Protein AF-U6DUI9-F1 (afdb_monomer_lite)

InterPro domains:
  IPR001461 Aspartic peptidase A1 [PTHR47966] (36-100)
  IPR001969 Aspartic peptidase, active site [PS00141] (89-100)
  IPR012848 Aspartic peptidase, N-terminal [PF07966] (19-45)
  IPR021109 Aspartic peptidase domain superfamily [G3DSA:2.40.70.10] (57-100)
  IPR021109 Aspartic peptidase domain superfamily [SSF50630] (1-100)
  IPR033121 Peptidase family A1 domain [PF00026] (73-100)
  IPR033121 Peptidase family A1 domain [PS51767] (74-100)

Secondary structure (DSSP, 8-state):
-HHHHHHHHHHHH---------EE---HHHHHHHTT-HHHHHHH----GGGGT-GGGS-SS-S-TTGGGTT--EEEEEEETTTTEEEEE---TT------

Structure (mmCIF, N/CA/C/O backbone):
data_AF-U6DUI9-F1
#
_entry.id   AF-U6DUI9-F1
#
loop_
_atom_site.group_PDB
_atom_site.id
_atom_site.type_symbol
_atom_site.label_atom_id
_atom_site.label_alt_id
_atom_site.label_comp_id
_atom_site.label_asym_id
_atom_site.label_entity_id
_atom_site.label_seq_id
_atom_site.pdbx_PDB_ins_code
_atom_site.Cartn_x
_atom_site.Cartn_y
_atom_site.Cartn_z
_atom_site.occupancy
_atom_site.B_iso_or_equiv
_atom_site.auth_seq_id
_atom_site.auth_comp_id
_atom_site.auth_asym_id
_atom_site.auth_atom_id
_atom_site.pdbx_PDB_model_num
ATOM 1 N N . MET A 1 1 ? -9.006 5.040 50.029 1.00 66.00 1 MET A N 1
ATOM 2 C CA . MET A 1 1 ? -7.935 5.683 49.227 1.00 66.00 1 MET A CA 1
ATOM 3 C C . MET A 1 1 ? -7.108 4.678 48.419 1.00 66.00 1 MET A C 1
ATOM 5 O O . MET A 1 1 ? -7.041 4.842 47.214 1.00 66.00 1 MET A O 1
ATOM 9 N N . LYS A 1 2 ? -6.551 3.606 49.009 1.00 77.00 2 LYS A N 1
ATOM 10 C CA . LYS A 1 2 ? -5.748 2.602 48.265 1.00 77.00 2 LYS A CA 1
ATOM 11 C C . LYS A 1 2 ? -6.514 1.861 47.153 1.00 77.00 2 LYS A C 1
ATOM 13 O O . LYS A 1 2 ? -5.980 1.671 46.073 1.00 77.00 2 LYS A O 1
ATOM 18 N N . TRP A 1 3 ? -7.778 1.515 47.394 1.00 85.44 3 TRP A N 1
ATOM 19 C CA . TRP A 1 3 ? -8.641 0.861 46.399 1.00 85.44 3 TRP A CA 1
ATOM 20 C C . TRP A 1 3 ? -8.938 1.742 45.180 1.00 85.44 3 TRP A C 1
ATOM 22 O O . TRP A 1 3 ? -8.938 1.250 44.061 1.00 85.44 3 TRP A O 1
ATOM 32 N N . LEU A 1 4 ? -9.113 3.052 45.386 1.00 89.25 4 LEU A N 1
ATOM 33 C CA . LEU A 1 4 ? -9.295 4.018 44.296 1.00 89.25 4 LEU A CA 1
ATOM 34 C C . LEU A 1 4 ? -8.046 4.103 43.411 1.00 89.25 4 LEU A C 1
ATOM 36 O O . LEU A 1 4 ? -8.179 4.115 42.196 1.00 89.25 4 LEU A O 1
ATOM 40 N N . LEU A 1 5 ? -6.852 4.087 44.018 1.00 90.81 5 LEU A N 1
ATOM 41 C CA . LEU A 1 5 ? -5.573 4.053 43.299 1.00 90.81 5 LEU A CA 1
ATOM 42 C C . LEU A 1 5 ? -5.405 2.761 42.480 1.00 90.81 5 LEU A C 1
ATOM 44 O O . LEU A 1 5 ? -4.853 2.774 41.386 1.00 90.81 5 LEU A O 1
ATOM 48 N N . LEU A 1 6 ? -5.869 1.634 43.020 1.00 90.06 6 LEU A N 1
ATOM 49 C CA . LEU A 1 6 ? -5.764 0.336 42.359 1.00 90.06 6 LEU A CA 1
ATOM 50 C C . LEU A 1 6 ? -6.717 0.242 41.157 1.00 90.06 6 LEU A C 1
ATOM 52 O O . LEU A 1 6 ? -6.322 -0.237 40.101 1.00 90.06 6 LEU A O 1
ATOM 56 N N . ILE A 1 7 ? -7.941 0.764 41.290 1.00 89.56 7 ILE A N 1
ATOM 57 C CA . ILE A 1 7 ? -8.922 0.828 40.196 1.00 89.56 7 ILE A CA 1
ATOM 58 C C . ILE A 1 7 ? -8.430 1.750 39.071 1.00 89.56 7 ILE A C 1
ATOM 60 O O . ILE A 1 7 ? -8.540 1.388 37.902 1.00 89.56 7 ILE A O 1
ATOM 64 N N . THR A 1 8 ? -7.841 2.907 39.395 1.00 86.25 8 THR A N 1
ATOM 65 C CA . THR A 1 8 ? -7.267 3.794 38.370 1.00 86.25 8 THR A CA 1
ATOM 66 C C . THR A 1 8 ? -6.064 3.170 37.667 1.00 86.25 8 THR A C 1
ATOM 68 O O . THR A 1 8 ? -5.948 3.310 36.455 1.00 86.25 8 THR A O 1
ATOM 71 N N . L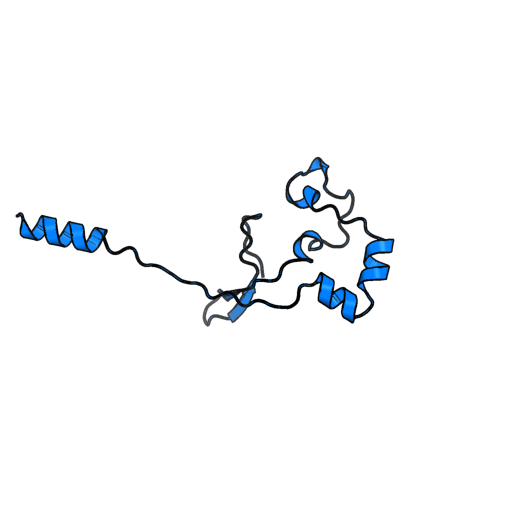EU A 1 9 ? -5.204 2.436 38.380 1.00 88.50 9 LEU A N 1
ATOM 72 C CA . LEU A 1 9 ? -4.094 1.691 37.773 1.00 88.50 9 LEU A CA 1
ATOM 73 C C . LEU A 1 9 ? -4.577 0.601 36.806 1.00 88.50 9 LEU A C 1
ATOM 75 O O . LEU A 1 9 ? -3.998 0.451 35.736 1.00 88.50 9 LEU A O 1
ATOM 79 N N . VAL A 1 10 ? -5.648 -0.122 37.148 1.00 87.75 10 VAL A N 1
ATOM 80 C CA . VAL A 1 10 ? -6.238 -1.147 36.269 1.00 87.75 10 VAL A CA 1
ATOM 81 C C . VAL A 1 10 ? -6.855 -0.512 35.023 1.00 87.75 10 VAL A C 1
ATOM 83 O O . VAL A 1 10 ? -6.562 -0.955 33.917 1.00 87.75 10 VAL A O 1
ATOM 86 N N . ALA A 1 11 ? -7.621 0.571 35.173 1.00 82.62 11 ALA A N 1
ATOM 87 C CA . ALA A 1 11 ? -8.200 1.287 34.035 1.00 82.62 11 ALA A CA 1
ATOM 88 C C . ALA A 1 11 ? -7.127 1.869 33.092 1.00 82.62 11 ALA A C 1
ATOM 90 O O . ALA A 1 11 ? -7.287 1.829 31.877 1.00 82.62 11 ALA A O 1
ATOM 91 N N . LEU A 1 12 ? -6.007 2.360 33.637 1.00 81.50 12 LEU A N 1
ATOM 92 C CA . LEU A 1 12 ? -4.852 2.817 32.852 1.00 81.50 12 LEU A CA 1
ATOM 93 C C . LEU A 1 12 ? -4.062 1.661 32.215 1.00 81.50 12 LEU A C 1
ATOM 95 O O . LEU A 1 12 ? -3.322 1.890 31.260 1.00 81.50 12 LEU A O 1
ATOM 99 N N . SER A 1 13 ? -4.196 0.436 32.736 1.00 84.69 13 SER A N 1
ATOM 100 C CA . SER A 1 13 ? -3.533 -0.757 32.192 1.00 84.69 13 SER A CA 1
ATOM 101 C C . SER A 1 13 ? -4.248 -1.355 30.981 1.00 84.69 13 SER A C 1
ATOM 103 O O . SER A 1 13 ? -3.654 -2.163 30.264 1.00 84.69 13 SER A O 1
ATOM 105 N N . GLU A 1 14 ? -5.500 -0.960 30.725 1.00 80.50 14 GLU A N 1
ATOM 106 C CA . GLU A 1 14 ? -6.264 -1.443 29.577 1.00 80.50 14 GLU A CA 1
ATOM 107 C C . GLU A 1 14 ? -5.749 -0.814 28.276 1.00 80.50 14 GLU A C 1
ATOM 109 O O . GLU A 1 14 ? -6.266 0.172 27.752 1.00 80.50 14 GLU A O 1
ATOM 114 N N . CYS A 1 15 ? -4.694 -1.411 27.725 1.00 74.06 15 CYS A N 1
ATOM 115 C CA . CYS A 1 15 ? -4.254 -1.133 26.368 1.00 74.06 15 CYS A CA 1
ATOM 116 C C . CYS A 1 15 ? -5.216 -1.827 25.396 1.00 74.06 15 CYS A C 1
ATOM 118 O O . CYS A 1 15 ? -5.170 -3.045 25.206 1.00 74.06 15 CYS A O 1
ATOM 120 N N . THR A 1 16 ? -6.113 -1.053 24.785 1.00 82.75 16 THR A N 1
ATOM 121 C CA . THR A 1 16 ? -6.993 -1.572 23.734 1.00 82.75 16 THR A CA 1
ATOM 122 C C . THR A 1 16 ? -6.158 -1.851 22.486 1.00 82.75 16 THR A C 1
ATOM 124 O O . THR A 1 16 ? -5.658 -0.932 21.840 1.00 82.75 16 THR A O 1
ATOM 127 N N . ILE A 1 17 ? -6.011 -3.126 22.125 1.00 87.69 17 ILE A N 1
ATOM 128 C CA . ILE A 1 17 ? -5.327 -3.524 20.891 1.00 87.69 17 ILE A CA 1
ATOM 129 C C . ILE A 1 17 ? -6.347 -3.535 19.752 1.00 87.69 17 ILE A C 1
ATOM 131 O O . ILE A 1 17 ? -7.163 -4.451 19.646 1.00 87.69 17 ILE A O 1
ATOM 135 N N . ILE A 1 18 ? -6.269 -2.543 18.867 1.00 91.62 18 ILE A N 1
ATOM 136 C CA . ILE A 1 18 ? -7.026 -2.535 17.611 1.00 91.62 18 ILE A CA 1
ATOM 137 C C . ILE A 1 18 ? -6.244 -3.347 16.577 1.00 91.62 18 ILE A C 1
ATOM 139 O O . ILE A 1 18 ? -5.076 -3.071 16.308 1.00 91.62 18 ILE A O 1
ATOM 143 N N . LYS A 1 19 ? -6.886 -4.366 15.999 1.00 94.69 19 LYS A N 1
ATOM 144 C CA . LYS A 1 19 ? -6.291 -5.217 14.962 1.00 94.69 19 LYS A CA 1
ATOM 145 C C . LYS A 1 19 ? -6.957 -4.939 13.626 1.00 94.69 19 LYS A C 1
ATOM 147 O O . LYS A 1 19 ? -8.178 -5.000 13.525 1.00 94.69 19 LYS A O 1
ATOM 152 N N . ILE A 1 20 ? -6.142 -4.705 12.606 1.00 96.56 20 ILE A N 1
ATOM 153 C CA . ILE A 1 20 ? -6.596 -4.579 11.223 1.00 96.56 20 ILE A CA 1
ATOM 154 C C . ILE A 1 20 ? -6.149 -5.841 10.479 1.00 96.56 20 ILE A C 1
ATOM 156 O O . ILE A 1 20 ? -4.942 -6.076 10.374 1.00 96.56 20 ILE A O 1
ATOM 160 N N . PRO A 1 21 ? -7.076 -6.693 10.006 1.00 97.50 21 PRO A N 1
ATOM 161 C CA . PRO A 1 21 ? -6.703 -7.872 9.242 1.00 97.50 21 PRO A CA 1
ATOM 162 C C . PRO A 1 21 ? -6.130 -7.454 7.886 1.00 97.50 21 PRO A C 1
ATOM 164 O O . PRO A 1 21 ? -6.713 -6.636 7.176 1.00 97.50 21 PRO A O 1
ATOM 167 N N . LEU A 1 22 ? -4.997 -8.052 7.517 1.00 98.56 22 LEU A N 1
ATOM 168 C CA . LEU A 1 22 ? -4.407 -7.899 6.193 1.00 98.56 22 LEU A CA 1
ATOM 169 C C . LEU A 1 22 ? -4.604 -9.181 5.394 1.00 98.56 22 LEU A C 1
ATOM 171 O O . LEU A 1 22 ? -4.393 -10.287 5.893 1.00 98.56 22 LEU A O 1
ATOM 175 N N . VAL A 1 23 ? -4.972 -9.019 4.130 1.00 98.44 23 VAL A N 1
ATOM 176 C CA . VAL A 1 23 ? -5.109 -10.112 3.175 1.00 98.44 23 VAL A CA 1
ATOM 177 C C . VAL A 1 23 ? -3.957 -10.031 2.190 1.00 98.44 23 VAL A C 1
ATOM 179 O O . VAL A 1 23 ? -3.736 -8.992 1.562 1.00 98.44 23 VAL A O 1
ATOM 182 N N . ARG A 1 24 ? -3.236 -11.145 2.034 1.00 98.31 24 ARG A N 1
ATOM 183 C CA . ARG A 1 24 ? -2.224 -11.272 0.987 1.00 98.31 24 ARG A CA 1
ATOM 184 C C . ARG A 1 24 ? -2.908 -11.503 -0.360 1.00 98.31 24 ARG A C 1
ATOM 186 O O . ARG A 1 24 ? -3.697 -12.434 -0.500 1.00 98.31 24 ARG A O 1
ATOM 193 N N . LYS A 1 25 ? -2.599 -10.670 -1.349 1.00 97.69 25 LYS A N 1
ATOM 194 C CA . LYS A 1 25 ? -3.094 -10.749 -2.728 1.00 97.69 25 LYS A CA 1
ATOM 195 C C . LYS A 1 25 ? -1.922 -10.740 -3.708 1.00 97.69 25 LYS A C 1
ATOM 197 O O . LYS A 1 25 ? -0.772 -10.496 -3.347 1.00 97.69 25 LYS A O 1
ATOM 202 N N . LYS A 1 26 ? -2.227 -11.027 -4.969 1.00 98.00 26 LYS A N 1
ATOM 203 C CA . LYS A 1 26 ? -1.269 -10.955 -6.068 1.00 98.00 26 LYS A CA 1
ATOM 204 C C . LYS A 1 26 ? -0.814 -9.504 -6.288 1.00 98.00 26 LYS A C 1
ATOM 206 O O . LYS A 1 26 ? -1.660 -8.617 -6.354 1.00 98.00 26 LYS A O 1
ATOM 211 N N . SER A 1 27 ? 0.496 -9.279 -6.419 1.00 98.25 27 SER A N 1
ATOM 212 C CA . SER A 1 27 ? 1.035 -7.940 -6.684 1.00 98.25 27 SER A CA 1
ATOM 213 C C . SER A 1 27 ? 0.697 -7.448 -8.091 1.00 98.25 27 SER A C 1
ATOM 215 O O . SER A 1 27 ? 0.506 -8.246 -9.015 1.00 98.25 27 SER A O 1
ATOM 217 N N . LEU A 1 28 ? 0.684 -6.126 -8.274 1.00 97.81 28 LEU A N 1
ATOM 218 C CA . LEU A 1 28 ? 0.454 -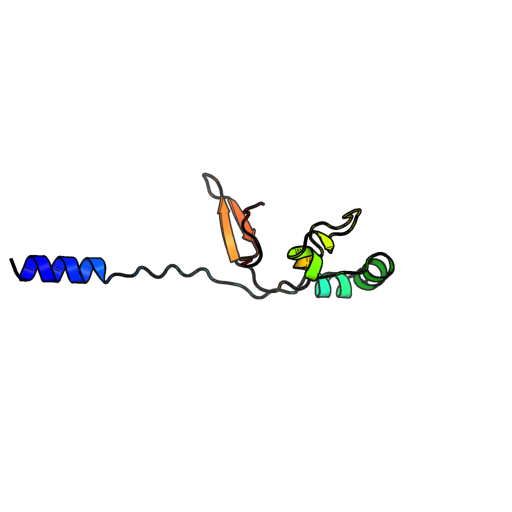5.499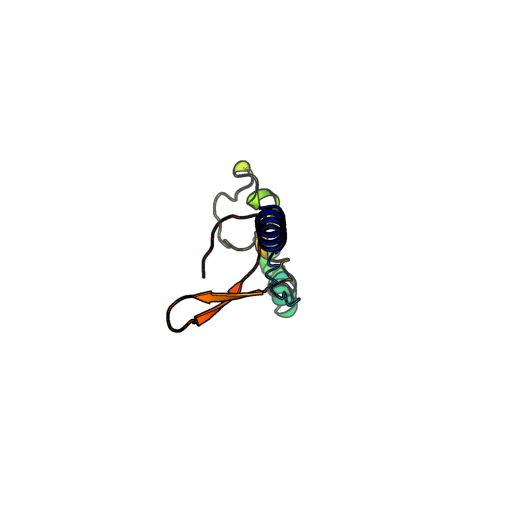 -9.576 1.00 97.81 28 LEU A CA 1
ATOM 219 C C . LEU A 1 28 ? 1.478 -5.974 -10.620 1.00 97.81 28 LEU A C 1
ATOM 221 O O . LEU A 1 28 ? 1.081 -6.291 -11.736 1.00 97.81 28 LEU A O 1
ATOM 225 N N . ARG A 1 29 ? 2.759 -6.143 -10.260 1.00 98.06 29 ARG A N 1
ATOM 226 C CA . ARG A 1 29 ? 3.791 -6.709 -11.149 1.00 98.06 29 ARG A CA 1
ATOM 227 C C . ARG A 1 29 ? 3.387 -8.079 -11.674 1.00 98.06 29 ARG A C 1
ATOM 229 O O . ARG A 1 29 ? 3.472 -8.325 -12.874 1.00 98.06 29 ARG A O 1
ATOM 236 N N . LYS A 1 30 ? 2.954 -8.980 -10.786 1.00 98.44 30 LYS A N 1
ATOM 237 C CA . LYS A 1 30 ? 2.536 -10.322 -11.198 1.00 98.44 30 LYS A CA 1
ATOM 238 C C . LYS A 1 30 ? 1.268 -10.250 -12.063 1.00 98.44 30 LYS A C 1
ATOM 240 O O . LYS A 1 30 ? 1.115 -11.045 -12.977 1.00 98.44 30 LYS A O 1
ATOM 245 N N . THR A 1 31 ? 0.345 -9.329 -11.792 1.00 98.19 31 THR A N 1
ATOM 246 C CA . THR A 1 31 ? -0.849 -9.119 -12.633 1.00 98.19 31 THR A CA 1
ATOM 247 C C . THR A 1 31 ? -0.479 -8.611 -14.029 1.00 98.19 31 THR A C 1
ATOM 249 O O . THR A 1 31 ? -0.957 -9.159 -15.017 1.00 98.19 31 THR A O 1
ATOM 252 N N . LEU A 1 32 ? 0.430 -7.636 -14.125 1.00 97.88 32 LEU A N 1
ATOM 253 C CA . LEU A 1 32 ? 0.964 -7.143 -15.398 1.00 97.88 32 LEU A CA 1
ATOM 254 C C . LEU A 1 32 ? 1.684 -8.246 -16.180 1.00 97.88 32 LEU A C 1
ATOM 256 O O . LEU A 1 32 ? 1.574 -8.291 -17.403 1.00 97.88 32 LEU A O 1
ATOM 260 N N . LEU A 1 33 ? 2.410 -9.130 -15.488 1.00 98.19 33 LEU A N 1
ATOM 261 C CA . LEU A 1 33 ? 3.081 -10.272 -16.104 1.00 98.19 33 LEU A CA 1
ATOM 262 C C . LEU A 1 33 ? 2.076 -11.237 -16.741 1.00 98.19 33 LEU A C 1
ATOM 264 O O . LEU A 1 33 ? 2.217 -11.553 -17.918 1.00 98.19 33 LEU A O 1
ATOM 268 N N . ASP A 1 34 ? 1.049 -11.659 -16.000 1.00 98.31 34 ASP A N 1
ATOM 269 C CA . ASP A 1 34 ? 0.032 -12.587 -16.520 1.00 98.31 34 ASP A CA 1
ATOM 270 C C . ASP A 1 34 ? -0.740 -12.009 -17.707 1.00 98.31 34 ASP A C 1
ATOM 272 O O . ASP A 1 34 ? -1.190 -12.752 -18.571 1.00 98.31 34 ASP A O 1
ATOM 276 N N . HIS A 1 35 ? -0.885 -10.685 -17.760 1.00 97.88 35 HIS A N 1
ATOM 277 C CA . HIS A 1 35 ? -1.559 -9.999 -18.859 1.00 97.88 35 HIS A CA 1
ATOM 278 C C . HIS A 1 35 ? -0.615 -9.688 -20.036 1.00 97.88 35 HIS A C 1
ATOM 280 O O . HIS A 1 35 ? -1.038 -9.066 -21.006 1.00 97.88 35 HIS A O 1
ATOM 286 N N . GLY A 1 36 ? 0.666 -10.074 -19.961 1.00 97.69 36 GLY A N 1
ATOM 287 C CA . GLY A 1 36 ? 1.667 -9.794 -20.996 1.00 97.69 36 GLY A CA 1
ATOM 288 C C . GLY A 1 36 ? 2.096 -8.324 -21.092 1.00 97.69 36 GLY A C 1
ATOM 289 O O . GLY A 1 36 ? 2.834 -7.963 -22.001 1.00 97.69 36 GLY A O 1
ATOM 290 N N . LEU A 1 37 ? 1.678 -7.473 -20.151 1.00 97.19 37 LEU A N 1
ATOM 291 C CA . LEU A 1 37 ? 1.909 -6.024 -20.173 1.00 97.19 37 LEU A CA 1
ATOM 292 C C . LEU A 1 37 ? 3.248 -5.620 -19.540 1.00 97.19 37 LEU A C 1
ATOM 294 O O . LEU A 1 37 ? 3.795 -4.566 -19.860 1.00 97.19 37 LEU A O 1
ATOM 298 N N . LEU A 1 38 ? 3.795 -6.447 -18.640 1.00 97.00 38 LEU A N 1
ATOM 299 C CA . LEU A 1 38 ? 5.010 -6.105 -17.890 1.00 97.00 38 LEU A CA 1
ATOM 300 C C . LEU A 1 38 ? 6.231 -5.901 -18.801 1.00 97.00 38 LEU A C 1
ATOM 302 O O . LEU A 1 38 ? 7.044 -5.017 -18.547 1.00 97.00 38 LEU A O 1
ATOM 306 N N . GLY A 1 39 ? 6.362 -6.705 -19.860 1.00 96.69 39 GLY A N 1
ATOM 307 C CA . GLY A 1 39 ? 7.491 -6.606 -20.785 1.00 96.69 39 GLY A CA 1
ATOM 308 C C . GLY A 1 39 ? 7.528 -5.263 -21.511 1.00 96.69 39 GLY A C 1
ATOM 309 O O . GLY A 1 39 ? 8.566 -4.610 -21.544 1.00 96.69 39 GLY A O 1
ATOM 310 N N . ASP A 1 40 ? 6.390 -4.822 -22.046 1.00 95.38 40 ASP A N 1
ATOM 311 C CA . ASP A 1 40 ? 6.296 -3.544 -22.757 1.00 95.38 40 ASP A CA 1
ATOM 312 C C . ASP A 1 40 ? 6.389 -2.343 -21.813 1.00 95.38 40 ASP A C 1
ATOM 314 O O . ASP A 1 40 ? 6.978 -1.321 -22.170 1.00 95.38 40 ASP A O 1
ATOM 318 N N . PHE A 1 41 ? 5.892 -2.484 -20.582 1.00 94.31 41 PHE A N 1
ATOM 319 C CA . PHE A 1 41 ? 6.094 -1.490 -19.533 1.00 94.31 41 PHE A CA 1
ATOM 320 C C . PHE A 1 41 ? 7.590 -1.253 -19.273 1.00 94.31 41 PHE A C 1
ATOM 322 O O . PHE A 1 41 ? 8.049 -0.116 -19.359 1.00 94.31 41 PHE A O 1
ATOM 329 N N . LEU A 1 42 ? 8.358 -2.323 -19.038 1.00 94.81 42 LEU A N 1
ATOM 330 C CA . LEU A 1 42 ? 9.787 -2.254 -18.699 1.00 94.81 42 LEU A CA 1
ATOM 331 C C . LEU A 1 42 ? 10.700 -1.867 -19.874 1.00 94.81 42 LEU A C 1
ATOM 333 O O . LEU A 1 42 ? 11.846 -1.495 -19.651 1.00 94.81 42 LEU A O 1
ATOM 337 N N . LYS A 1 43 ? 10.228 -1.938 -21.125 1.00 95.00 43 LYS A N 1
ATOM 338 C CA . LYS A 1 43 ? 10.968 -1.386 -22.277 1.00 95.00 43 LYS A CA 1
ATOM 339 C C . LYS A 1 43 ? 10.952 0.141 -22.294 1.00 95.00 43 LYS A C 1
ATOM 341 O O . LYS A 1 43 ? 11.907 0.753 -22.759 1.00 95.00 43 LYS A O 1
ATOM 346 N N . ASN A 1 44 ? 9.856 0.735 -21.824 1.00 90.44 44 ASN A N 1
ATOM 347 C CA . ASN A 1 44 ? 9.609 2.176 -21.900 1.00 90.44 44 ASN A CA 1
ATOM 348 C C . ASN A 1 44 ? 9.844 2.900 -20.564 1.00 90.44 44 ASN A C 1
ATOM 350 O O . ASN A 1 44 ? 9.856 4.127 -20.535 1.00 90.44 44 ASN A O 1
ATOM 354 N N . HIS A 1 45 ? 10.017 2.154 -19.471 1.00 89.81 45 HIS A N 1
ATOM 355 C CA . HIS A 1 45 ? 10.210 2.681 -18.122 1.00 89.81 45 HIS A CA 1
ATOM 356 C C . HIS A 1 45 ? 11.381 1.962 -17.457 1.00 89.81 45 HIS A C 1
ATOM 358 O O . HIS A 1 45 ? 11.535 0.750 -17.606 1.00 89.81 45 HIS A O 1
ATOM 364 N N . SER A 1 46 ? 12.160 2.704 -16.671 1.00 90.06 46 SER A N 1
ATOM 365 C CA . SER A 1 46 ? 13.247 2.172 -15.845 1.00 90.06 46 SER A CA 1
ATOM 366 C C . SER A 1 46 ? 12.908 2.399 -14.373 1.00 90.06 46 SER A C 1
ATOM 368 O O . SER A 1 46 ? 13.300 3.435 -13.829 1.00 90.06 46 SER A O 1
ATOM 370 N N . PRO A 1 47 ? 12.169 1.476 -13.723 1.00 90.94 47 PRO A N 1
ATOM 371 C CA . PRO A 1 47 ? 11.709 1.698 -12.365 1.00 90.94 47 PRO A CA 1
ATOM 372 C C . PRO A 1 47 ? 12.858 1.840 -11.380 1.00 90.94 47 PRO A C 1
ATOM 374 O O . PRO A 1 47 ? 13.726 0.970 -11.291 1.00 90.94 47 PRO A O 1
ATOM 377 N N . ASN A 1 48 ? 12.823 2.920 -10.607 1.00 93.94 48 ASN A N 1
ATOM 378 C CA . ASN A 1 48 ? 13.794 3.201 -9.563 1.00 93.94 48 ASN A CA 1
ATOM 379 C C . ASN A 1 48 ? 13.073 3.331 -8.214 1.00 93.94 48 ASN A C 1
ATOM 381 O O . ASN A 1 48 ? 12.517 4.395 -7.931 1.00 93.94 48 ASN A O 1
ATOM 385 N N . PRO A 1 49 ? 13.101 2.301 -7.347 1.00 94.75 49 PRO A N 1
ATOM 386 C CA . PRO A 1 49 ? 12.454 2.358 -6.035 1.00 94.75 49 PRO A CA 1
ATOM 387 C C . PRO A 1 49 ? 12.951 3.504 -5.142 1.00 94.75 49 PRO A C 1
ATOM 389 O O . PRO A 1 49 ? 12.221 3.960 -4.262 1.00 94.75 49 PRO A O 1
ATOM 392 N N . ALA A 1 50 ? 14.176 3.997 -5.368 1.00 96.12 50 ALA A N 1
ATOM 393 C CA . ALA A 1 50 ? 14.727 5.131 -4.631 1.00 96.12 50 ALA A CA 1
ATOM 394 C C . ALA A 1 50 ? 13.933 6.427 -4.880 1.00 96.12 50 ALA A C 1
ATOM 396 O O . ALA A 1 50 ? 13.835 7.257 -3.976 1.00 96.12 50 ALA A O 1
ATOM 397 N N . SER A 1 51 ? 13.283 6.559 -6.045 1.00 94.75 51 SER A N 1
ATOM 398 C CA . SER A 1 51 ? 12.433 7.707 -6.400 1.00 94.75 51 SER A CA 1
ATOM 399 C C . SER A 1 51 ? 11.291 7.960 -5.412 1.00 94.75 51 SER A C 1
ATOM 401 O O . SER A 1 51 ? 10.833 9.092 -5.285 1.00 94.75 51 SER A O 1
ATOM 403 N N . LYS A 1 52 ? 10.848 6.932 -4.668 1.00 95.44 52 LYS A N 1
ATOM 404 C CA . LYS A 1 52 ? 9.836 7.080 -3.611 1.00 95.44 52 LYS A CA 1
ATOM 405 C C . LYS A 1 52 ? 10.341 7.903 -2.421 1.00 95.44 52 LYS A C 1
ATOM 407 O O . LYS A 1 52 ? 9.548 8.564 -1.759 1.00 95.44 52 LYS A O 1
ATOM 412 N N . TYR A 1 53 ? 11.638 7.838 -2.130 1.00 96.19 53 TYR A N 1
ATOM 413 C CA . TYR A 1 53 ? 12.227 8.371 -0.899 1.00 96.19 53 TYR A CA 1
ATOM 414 C C . TYR A 1 53 ? 13.131 9.582 -1.144 1.00 96.19 53 TYR A C 1
ATOM 416 O O . TYR A 1 53 ? 13.295 10.415 -0.254 1.00 96.19 53 TYR A O 1
ATOM 424 N N . PHE A 1 54 ? 13.707 9.688 -2.343 1.00 96.25 54 PHE A N 1
ATOM 425 C CA . PHE A 1 54 ? 14.670 10.721 -2.703 1.00 96.25 54 PHE A CA 1
ATOM 426 C C . PHE A 1 54 ? 14.138 11.557 -3.872 1.00 96.25 54 PHE A C 1
ATOM 428 O O . PHE A 1 54 ? 14.050 11.051 -4.991 1.00 96.25 54 PHE A O 1
ATOM 435 N N . PRO A 1 55 ? 13.820 12.848 -3.663 1.00 93.31 55 PRO A N 1
ATOM 436 C CA . PRO A 1 55 ? 13.332 13.723 -4.730 1.00 93.31 55 PRO A CA 1
ATOM 437 C C . PRO A 1 55 ? 14.292 13.861 -5.919 1.00 93.31 55 PRO A C 1
ATOM 439 O O . PRO A 1 55 ? 13.852 14.135 -7.029 1.00 93.31 55 PRO A O 1
ATOM 442 N N . GLN A 1 56 ? 15.596 13.667 -5.703 1.00 95.06 56 GLN A N 1
ATOM 443 C CA . GLN A 1 56 ? 16.621 13.713 -6.753 1.00 95.06 56 GLN A CA 1
ATOM 444 C C . GLN A 1 56 ? 16.515 12.534 -7.729 1.00 95.06 56 GLN A C 1
ATOM 446 O O . GLN A 1 56 ? 16.927 12.648 -8.877 1.00 95.06 56 GLN A O 1
ATOM 451 N N . GLU A 1 57 ? 15.945 11.422 -7.267 1.00 93.44 57 GLU A N 1
ATOM 452 C CA . GLU A 1 57 ? 15.737 10.195 -8.035 1.00 93.44 57 GLU A CA 1
ATOM 453 C C . GLU A 1 57 ? 14.368 10.188 -8.738 1.00 93.44 57 GLU A C 1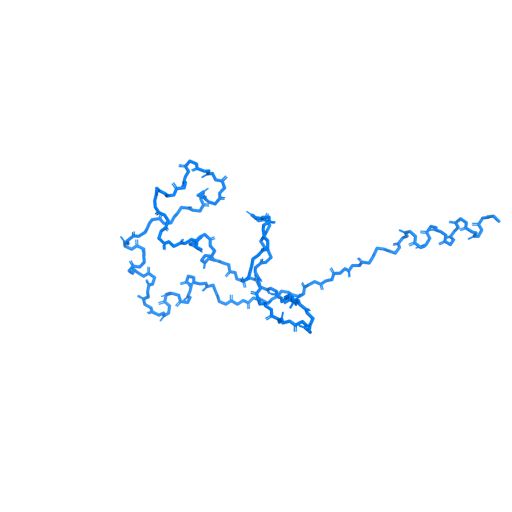
ATOM 455 O O . GLU A 1 57 ? 14.012 9.213 -9.403 1.00 93.44 57 GLU A O 1
ATOM 460 N N . ALA A 1 58 ? 13.569 11.251 -8.574 1.00 88.56 58 ALA A N 1
ATOM 461 C CA . ALA A 1 58 ? 12.257 11.358 -9.191 1.00 88.56 58 ALA A CA 1
ATOM 462 C C . ALA A 1 58 ? 12.378 11.516 -10.719 1.00 88.56 58 ALA A C 1
ATOM 464 O O . ALA A 1 58 ? 13.205 12.296 -11.203 1.00 88.56 58 ALA A O 1
ATOM 465 N N . PRO A 1 59 ? 11.541 10.817 -11.506 1.00 85.38 59 PRO A N 1
ATOM 466 C CA . PRO A 1 59 ? 11.545 10.977 -12.951 1.00 85.38 59 PRO A CA 1
ATOM 467 C C . PRO A 1 59 ? 11.106 12.395 -13.335 1.00 85.38 59 PRO A C 1
ATOM 469 O O . PRO A 1 59 ? 10.162 12.942 -12.767 1.00 85.38 59 PRO A O 1
ATOM 472 N N . VAL A 1 60 ? 11.753 12.964 -14.358 1.00 80.12 60 VAL A N 1
ATOM 473 C CA . VAL A 1 60 ? 11.420 14.300 -14.897 1.00 80.12 60 VAL A CA 1
ATOM 474 C C . VAL A 1 60 ? 9.960 14.370 -15.361 1.00 80.12 60 VAL A C 1
ATOM 476 O O . VAL A 1 60 ? 9.312 15.405 -15.232 1.00 80.12 60 VAL A O 1
ATOM 479 N N . MET A 1 61 ? 9.426 13.257 -15.873 1.00 78.69 61 MET A N 1
ATOM 480 C CA . MET A 1 61 ? 8.007 13.089 -16.171 1.00 78.69 61 MET A CA 1
ATOM 481 C C . MET A 1 61 ? 7.527 11.741 -15.637 1.00 78.69 61 MET A C 1
ATOM 483 O O . MET A 1 61 ? 8.007 10.693 -16.065 1.00 78.69 61 MET A O 1
ATOM 487 N N . ALA A 1 62 ? 6.560 11.769 -14.722 1.00 78.88 62 ALA A N 1
ATOM 488 C CA . ALA A 1 62 ? 5.910 10.569 -14.212 1.00 78.88 62 ALA A CA 1
ATOM 489 C C . ALA A 1 62 ? 4.694 10.220 -15.085 1.00 78.88 62 ALA A C 1
ATOM 491 O O . ALA A 1 62 ? 3.629 10.818 -14.955 1.00 78.88 62 ALA A O 1
ATOM 492 N N . THR A 1 63 ? 4.842 9.240 -15.975 1.00 88.75 63 THR A N 1
ATOM 493 C CA . THR A 1 63 ? 3.728 8.669 -16.758 1.00 88.75 63 THR A CA 1
ATOM 494 C C . THR A 1 63 ? 2.883 7.694 -15.937 1.00 88.75 63 THR A C 1
ATOM 496 O O . THR A 1 63 ? 1.728 7.446 -16.275 1.00 88.75 63 THR A O 1
ATOM 499 N N . GLN A 1 64 ? 3.461 7.120 -14.877 1.00 93.31 64 GLN A N 1
ATOM 500 C CA . GLN A 1 64 ? 2.871 6.054 -14.065 1.00 93.31 64 GLN A CA 1
ATOM 501 C C . GLN A 1 64 ? 3.077 6.359 -12.571 1.00 93.31 64 GLN A C 1
ATOM 503 O O . GLN A 1 64 ? 4.060 5.922 -11.974 1.00 93.31 64 GLN A O 1
ATOM 508 N N . PRO A 1 65 ? 2.163 7.117 -11.935 1.00 92.94 65 PRO A N 1
ATOM 509 C CA . PRO A 1 65 ? 2.366 7.641 -10.579 1.00 92.94 65 PRO A CA 1
ATOM 510 C C . PRO A 1 65 ? 2.415 6.561 -9.487 1.00 92.94 65 PRO A C 1
ATOM 512 O O . PRO A 1 65 ? 2.900 6.819 -8.389 1.00 92.94 65 PRO A O 1
ATOM 515 N N . LEU A 1 66 ? 1.929 5.349 -9.775 1.00 95.56 66 LEU A N 1
ATOM 516 C CA . LEU A 1 66 ? 1.861 4.234 -8.824 1.00 95.56 66 LEU A CA 1
ATOM 517 C C . LEU A 1 66 ? 2.915 3.142 -9.076 1.00 95.56 66 LEU A C 1
ATOM 519 O O . LEU A 1 66 ? 2.827 2.060 -8.497 1.00 95.56 66 LEU A O 1
ATOM 523 N N . GLU A 1 67 ? 3.924 3.409 -9.910 1.00 95.31 67 GLU A N 1
ATOM 524 C CA . GLU A 1 67 ? 4.986 2.449 -10.247 1.00 95.31 67 GLU A CA 1
ATOM 525 C C . GLU A 1 67 ? 5.678 1.864 -8.999 1.00 95.31 67 GLU A C 1
ATOM 527 O O . GLU A 1 67 ? 5.883 0.653 -8.898 1.00 95.31 67 GLU A O 1
ATOM 532 N N . ASN A 1 68 ? 5.937 2.696 -7.986 1.00 96.06 68 ASN A N 1
ATOM 533 C CA . ASN A 1 68 ? 6.594 2.286 -6.739 1.00 96.06 68 ASN A CA 1
ATOM 534 C C . ASN A 1 68 ? 5.761 1.327 -5.860 1.00 96.06 68 ASN A C 1
ATOM 536 O O . ASN A 1 68 ? 6.257 0.832 -4.847 1.00 96.06 68 ASN A O 1
ATOM 540 N N . TYR A 1 69 ? 4.513 1.032 -6.237 1.00 97.19 69 TYR A N 1
ATOM 541 C CA . TYR A 1 69 ? 3.629 0.095 -5.538 1.00 97.19 69 TYR A CA 1
ATOM 542 C C . TYR A 1 69 ? 3.464 -1.245 -6.272 1.00 97.19 69 TYR A C 1
ATOM 544 O O . TYR A 1 69 ? 2.711 -2.104 -5.810 1.00 97.19 69 TYR A O 1
ATOM 552 N N . MET A 1 70 ? 4.175 -1.464 -7.389 1.00 96.88 70 MET A N 1
ATOM 553 C CA . MET A 1 70 ? 4.020 -2.663 -8.227 1.00 96.88 70 MET A CA 1
ATOM 554 C C . MET A 1 70 ? 4.193 -3.988 -7.471 1.00 96.88 70 MET A C 1
ATOM 556 O O . MET A 1 70 ? 3.590 -4.996 -7.841 1.00 96.88 70 MET A O 1
ATOM 560 N N . ASP A 1 71 ? 4.997 -3.992 -6.412 1.00 97.75 71 ASP A N 1
ATOM 561 C CA . ASP A 1 71 ? 5.359 -5.190 -5.653 1.00 97.75 71 ASP A CA 1
ATOM 562 C C . ASP A 1 71 ? 4.604 -5.336 -4.319 1.00 97.75 71 ASP A C 1
ATOM 564 O O . ASP A 1 71 ? 4.911 -6.226 -3.529 1.00 97.75 71 ASP A O 1
ATOM 568 N N . MET A 1 72 ? 3.583 -4.509 -4.065 1.00 97.88 72 MET A N 1
ATOM 569 C CA . MET A 1 72 ? 2.756 -4.624 -2.858 1.00 97.88 72 MET A CA 1
ATOM 570 C C . MET A 1 72 ? 1.875 -5.878 -2.886 1.00 97.88 72 MET A C 1
ATOM 572 O O . MET A 1 72 ? 1.236 -6.181 -3.894 1.00 97.88 72 MET A O 1
ATOM 576 N N . GLU A 1 73 ? 1.821 -6.595 -1.760 1.00 98.50 73 GLU A N 1
ATOM 577 C CA . GLU A 1 73 ? 1.066 -7.852 -1.633 1.00 98.50 73 GLU A CA 1
ATOM 578 C C . GLU A 1 73 ? 0.070 -7.878 -0.467 1.00 98.50 73 GLU A C 1
ATOM 580 O O . GLU A 1 73 ? -0.797 -8.745 -0.460 1.00 98.50 73 GLU A O 1
ATOM 585 N N . TYR A 1 74 ? 0.153 -6.966 0.506 1.00 98.62 74 TYR A N 1
ATOM 586 C CA . TYR A 1 74 ? -0.736 -6.950 1.673 1.00 98.62 74 TYR A CA 1
ATOM 587 C C . TYR A 1 74 ? -1.672 -5.748 1.642 1.00 98.62 74 TYR A C 1
ATOM 589 O O . TYR A 1 74 ? -1.233 -4.611 1.483 1.00 98.62 74 TYR A O 1
ATOM 597 N N . PHE A 1 75 ? -2.960 -6.018 1.834 1.00 98.56 75 PHE A N 1
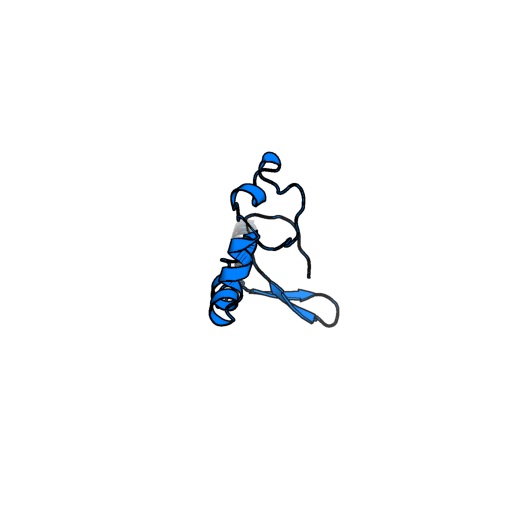ATOM 598 C CA . PHE A 1 75 ? -4.019 -5.017 1.761 1.00 98.56 75 PHE A CA 1
ATOM 599 C C . PHE A 1 75 ? -4.992 -5.189 2.924 1.00 98.56 75 PHE A C 1
ATOM 601 O O . PHE A 1 75 ? -5.266 -6.319 3.333 1.00 98.56 75 PHE A O 1
ATOM 608 N N . GLY A 1 76 ? -5.540 -4.086 3.424 1.00 98.25 76 GLY A N 1
ATOM 609 C CA . GLY A 1 76 ? -6.644 -4.087 4.386 1.00 98.25 76 GLY A CA 1
ATOM 610 C C . GLY A 1 76 ? -7.834 -3.293 3.853 1.00 98.25 76 GLY A C 1
ATOM 611 O O . GLY A 1 76 ? -7.749 -2.689 2.782 1.00 98.25 76 GLY A O 1
ATOM 612 N N . THR A 1 77 ? -8.935 -3.299 4.597 1.00 98.25 77 THR A N 1
ATOM 613 C CA . THR A 1 77 ? -10.163 -2.587 4.221 1.00 98.25 77 THR A CA 1
ATOM 614 C C . THR A 1 77 ? -10.422 -1.427 5.180 1.00 98.25 77 THR A C 1
ATOM 616 O O . THR A 1 77 ? -10.237 -1.580 6.388 1.00 98.25 77 THR A O 1
ATOM 619 N N . ILE A 1 78 ? -10.840 -0.280 4.643 1.00 98.38 78 ILE A N 1
ATOM 620 C CA . ILE A 1 78 ? -11.305 0.886 5.406 1.00 98.38 78 ILE A CA 1
ATOM 621 C C . ILE A 1 78 ? -12.692 1.326 4.921 1.00 98.38 78 ILE A C 1
ATOM 623 O O . ILE A 1 78 ? -13.007 1.162 3.745 1.00 98.38 78 ILE A O 1
ATOM 627 N N . GLY A 1 79 ? -13.478 1.943 5.806 1.00 98.50 79 GLY A N 1
ATOM 628 C CA . GLY A 1 79 ? -14.762 2.566 5.475 1.00 98.50 79 GLY A CA 1
ATOM 629 C C . GLY A 1 79 ? -14.679 4.096 5.504 1.00 98.50 79 GLY A C 1
ATOM 630 O O . GLY A 1 79 ? -14.116 4.659 6.444 1.00 98.50 79 GLY A O 1
ATOM 631 N N . ILE A 1 80 ? -15.243 4.780 4.502 1.00 98.56 80 ILE A N 1
ATOM 632 C CA . ILE A 1 80 ? -15.309 6.254 4.431 1.0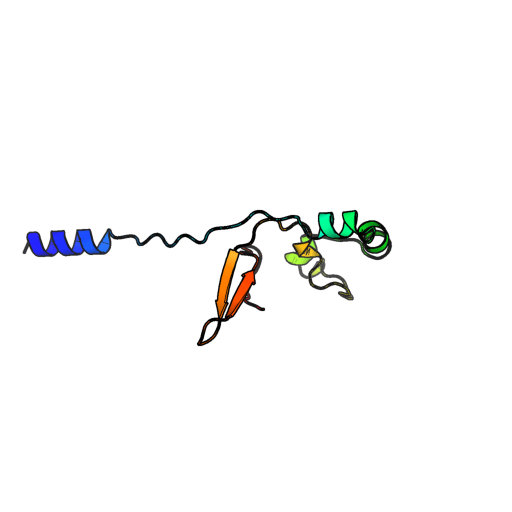0 98.56 80 ILE A CA 1
ATOM 633 C C . ILE A 1 80 ? -16.754 6.709 4.167 1.00 98.56 80 ILE A C 1
ATOM 635 O O . ILE A 1 80 ? -17.436 6.161 3.303 1.00 98.56 80 ILE A O 1
ATOM 639 N N . GLY A 1 81 ? -17.203 7.745 4.884 1.00 98.19 81 GLY A N 1
ATOM 640 C CA . GLY A 1 81 ? -18.525 8.363 4.720 1.00 98.19 81 GLY A CA 1
ATOM 641 C C . GLY A 1 81 ? -19.617 7.800 5.637 1.00 98.19 81 GLY A C 1
ATOM 642 O O . GLY A 1 81 ? -19.372 6.916 6.457 1.00 98.19 81 GLY A O 1
ATOM 643 N N . THR A 1 82 ? -20.833 8.337 5.491 1.00 98.06 82 THR A N 1
ATOM 644 C CA . THR A 1 82 ? -22.032 7.905 6.227 1.00 98.06 82 THR A CA 1
ATOM 645 C C . THR A 1 82 ? -23.210 7.768 5.248 1.00 98.06 82 THR A C 1
ATOM 647 O O . THR A 1 82 ? -23.690 8.793 4.762 1.00 98.06 82 THR A O 1
ATOM 650 N N . PRO A 1 83 ? -23.703 6.548 4.953 1.00 97.06 83 PRO A N 1
ATOM 651 C CA . PRO A 1 83 ? -23.187 5.258 5.422 1.00 97.06 83 PRO A CA 1
ATOM 652 C C . PRO A 1 83 ? -21.770 4.960 4.880 1.00 97.06 83 PRO A C 1
ATOM 654 O O . PRO A 1 83 ? -21.402 5.507 3.837 1.00 97.06 83 PRO A O 1
ATOM 657 N N . PRO A 1 84 ? -20.974 4.113 5.564 1.00 97.94 84 PRO A N 1
ATOM 658 C CA . PRO A 1 84 ? -19.621 3.780 5.122 1.00 97.94 84 PRO A CA 1
ATOM 659 C C . PRO A 1 84 ? -19.596 3.098 3.750 1.00 97.94 84 PRO A C 1
ATOM 661 O O . PRO A 1 84 ? -20.351 2.158 3.501 1.00 97.94 84 PRO A O 1
ATOM 664 N N . GLN A 1 85 ? -18.696 3.556 2.879 1.00 98.69 85 GLN A N 1
ATOM 665 C CA . GLN A 1 85 ? -18.288 2.863 1.656 1.00 98.69 85 GLN A CA 1
ATOM 666 C C . GLN A 1 85 ? -16.923 2.210 1.881 1.00 98.69 85 GLN A C 1
ATOM 668 O O . GLN A 1 85 ? -16.016 2.855 2.406 1.00 98.69 85 GLN A O 1
ATOM 673 N N . GLU A 1 86 ? -16.789 0.943 1.497 1.00 98.31 86 GLU A N 1
ATOM 674 C CA . GLU A 1 86 ? -15.593 0.136 1.756 1.00 98.31 86 GLU A CA 1
ATOM 675 C C . GLU A 1 86 ? -14.547 0.276 0.640 1.00 98.31 86 GLU A C 1
ATOM 677 O O . GLU A 1 86 ? -14.860 0.140 -0.544 1.00 98.31 86 GLU A O 1
ATOM 682 N N . PHE A 1 87 ? -13.283 0.459 1.023 1.00 98.69 87 PHE A N 1
ATOM 683 C CA . PHE A 1 87 ? -12.136 0.572 0.121 1.00 98.69 87 PHE A CA 1
ATOM 684 C C . PHE A 1 87 ? -11.032 -0.406 0.529 1.00 98.69 87 PHE A C 1
ATOM 686 O O . PHE A 1 87 ? -10.705 -0.536 1.707 1.00 98.69 87 PHE A O 1
ATOM 693 N N . THR A 1 88 ? -10.418 -1.079 -0.451 1.00 98.31 88 THR A N 1
ATOM 694 C CA . THR A 1 88 ? -9.179 -1.846 -0.233 1.00 98.31 88 THR A CA 1
ATOM 695 C C . THR A 1 88 ? -7.987 -0.903 -0.357 1.00 98.31 88 THR A C 1
ATOM 697 O O . THR A 1 88 ? -7.796 -0.308 -1.413 1.00 98.31 88 THR A O 1
ATOM 700 N N . VAL A 1 89 ? -7.158 -0.813 0.682 1.00 98.38 89 VAL A N 1
ATOM 701 C CA . VAL A 1 89 ? -5.996 0.087 0.728 1.00 98.38 89 VAL A CA 1
ATOM 702 C C . VAL A 1 89 ? -4.710 -0.648 1.100 1.00 98.38 89 VAL A C 1
ATOM 704 O O . VAL A 1 89 ? -4.727 -1.731 1.695 1.00 98.38 89 VAL A O 1
ATOM 707 N N . ILE A 1 90 ? -3.578 -0.038 0.748 1.00 98.44 90 ILE A N 1
ATOM 708 C CA . ILE A 1 90 ? -2.246 -0.449 1.199 1.00 98.44 90 ILE A CA 1
ATOM 709 C C . ILE A 1 90 ? -1.955 0.286 2.510 1.00 98.44 90 ILE A C 1
ATOM 711 O O . ILE A 1 90 ? -2.008 1.512 2.561 1.00 98.44 90 ILE A O 1
ATOM 715 N N . PHE A 1 91 ? -1.612 -0.456 3.563 1.00 98.12 91 PHE A N 1
ATOM 716 C CA . PHE A 1 91 ? -1.123 0.119 4.820 1.00 98.12 91 PHE A CA 1
ATOM 717 C C . PHE A 1 91 ? 0.380 0.418 4.688 1.00 98.12 91 PHE A C 1
ATOM 719 O O . PHE A 1 91 ? 1.225 -0.361 5.125 1.00 98.12 91 PHE A O 1
ATOM 726 N N . ASP A 1 92 ? 0.701 1.515 3.997 1.00 98.06 92 ASP A N 1
ATOM 727 C CA . ASP A 1 92 ? 2.061 1.899 3.599 1.00 98.06 92 ASP A CA 1
ATOM 728 C C . ASP A 1 92 ? 2.772 2.725 4.680 1.00 98.06 92 ASP A C 1
ATOM 730 O O . ASP A 1 92 ? 2.478 3.899 4.872 1.00 98.06 92 ASP A O 1
ATOM 734 N N . THR A 1 93 ? 3.767 2.141 5.348 1.00 98.12 93 THR A N 1
ATOM 735 C CA . THR A 1 93 ? 4.626 2.870 6.299 1.00 98.12 93 THR A CA 1
ATOM 736 C C . THR A 1 93 ? 5.637 3.799 5.616 1.00 98.12 93 THR A C 1
ATOM 738 O O . THR A 1 93 ? 6.318 4.566 6.293 1.00 98.12 93 THR A O 1
ATOM 741 N N . GLY A 1 94 ? 5.762 3.728 4.286 1.00 97.12 94 GLY A N 1
ATOM 742 C CA . GLY A 1 94 ? 6.652 4.560 3.480 1.00 97.12 94 GLY A CA 1
ATOM 743 C C . GLY A 1 94 ? 6.005 5.828 2.916 1.00 97.12 94 GLY A C 1
ATOM 744 O O . GLY A 1 94 ? 6.626 6.468 2.071 1.00 97.12 94 GLY A O 1
ATOM 745 N N . SER A 1 95 ? 4.778 6.172 3.318 1.00 97.56 95 SER A N 1
ATOM 746 C CA . SER A 1 95 ? 4.101 7.430 2.972 1.00 97.56 95 SER A CA 1
ATOM 747 C C . SER A 1 95 ? 3.140 7.870 4.088 1.00 97.56 95 SER A C 1
ATOM 749 O O . SER A 1 95 ? 2.940 7.144 5.059 1.00 97.56 95 SER A O 1
ATOM 751 N N . SER A 1 96 ? 2.577 9.080 3.975 1.00 97.94 96 SER A N 1
ATOM 752 C CA . SER A 1 96 ? 1.792 9.707 5.058 1.00 97.94 96 SER A CA 1
ATOM 753 C C . SER A 1 96 ? 0.367 10.110 4.667 1.00 97.94 96 SER A C 1
ATOM 755 O O . SER A 1 96 ? -0.398 10.557 5.519 1.00 97.94 96 SER A O 1
ATOM 757 N N . ASN A 1 97 ? 0.003 10.012 3.388 1.00 98.38 97 ASN A N 1
ATOM 758 C CA . ASN A 1 97 ? -1.287 10.479 2.887 1.00 98.38 97 ASN A CA 1
ATOM 759 C C . ASN A 1 97 ? -2.303 9.337 2.805 1.00 98.38 97 ASN A C 1
ATOM 761 O O . ASN A 1 97 ? -1.971 8.230 2.392 1.00 98.38 97 ASN A O 1
ATOM 765 N N . LEU A 1 98 ? -3.563 9.653 3.107 1.00 98.31 98 LEU A N 1
ATOM 766 C CA . LEU A 1 98 ? -4.718 8.835 2.748 1.00 98.31 98 LEU A CA 1
ATOM 767 C C . LEU A 1 98 ? -5.357 9.401 1.473 1.00 98.31 98 LEU A C 1
ATOM 769 O O . LEU A 1 98 ? -5.628 10.600 1.405 1.00 98.31 98 LEU A O 1
ATOM 773 N N . TRP A 1 99 ? -5.611 8.541 0.490 1.00 97.94 99 TRP A N 1
ATOM 774 C CA . TRP A 1 99 ? -6.339 8.851 -0.742 1.00 97.94 99 TRP A CA 1
ATOM 775 C C . TRP A 1 99 ? -7.090 7.597 -1.218 1.00 97.94 99 TRP A C 1
ATOM 777 O O . TRP A 1 99 ? -6.641 6.480 -0.949 1.00 97.94 99 TRP A O 1
ATOM 787 N N . VAL A 1 100 ? -8.242 7.789 -1.871 1.00 96.44 100 VAL A N 1
ATOM 788 C CA . VAL A 1 100 ? -9.085 6.741 -2.481 1.00 96.44 100 VAL A CA 1
ATOM 789 C C . VAL A 1 100 ? -9.631 7.203 -3.823 1.00 96.44 100 VAL A C 1
ATOM 791 O O . VAL A 1 100 ? -9.708 8.439 -4.019 1.00 96.44 100 VAL A O 1
#

Organism: Neovison vison (NCBI:txid452646)

Sequence (100 aa):
MKWLLLITLVALSECTIIKIPLVRKKSLRKTLLDHGLLGDFLKNHSPNPASKYFPQEAPVMATQPLENYMDMEYFGTIGIGTPPQEFTVIFDTGSSNLWV

Radius of gyration: 21.44 Å; chains: 1; bounding box: 40×27×72 Å

Foldseek 3Di:
DVVVVVVVVVVVVPDDDDDFDKDFADFQCVVCVVVVNNVVVVVVDDDDLCVLPDVVPPDPDDPDPCSNRRPDTIWTWDFDDVVTDIDIDDPDPSDDDDDD

pLDDT: mean 93.68, std 6.46, range [66.0, 98.69]